Protein AF-A0A9E1PYM1-F1 (afdb_monomer)

Sequence (41 aa):
MSVKSLVEMHGGTVRIESELDQGTSVILHFPAERMVRNLAV

Mean predicted aligned error: 5.18 Å

Solvent-accessible surface area (backbone atoms only — not comparable to full-atom values): 2808 Å² total; per-residue (Å²): 140,51,72,63,60,53,38,45,75,68,66,24,50,76,47,77,49,72,46,89,99,73,51,74,50,78,48,78,48,69,55,70,92,76,57,79,81,79,78,84,126

Foldseek 3Di:
DDPQVVLVVQVKHWDKDQDPPPGIDIDIGHDPVPDDPPPPD

Secondary structure (DSSP, 8-state):
--HHHHHHHTT-EEEEEEETTTEEEEEEE--GGG-------

Radius of gyration: 13.8 Å; Cα contacts (8 Å, |Δi|>4): 39; chains: 1; bounding box: 28×19×39 Å

Nearest PDB structures (foldseek):
  7n0e-assembly1_B  TM=8.622E-01  e=3.225E-01  Pseudomonas aeruginosa
  6lgq-assembly1_C  TM=7.323E-01  e=1.413E+00  Escherichia coli
  4cdg-assembly1_A  TM=4.751E-01  e=9.256E+00  Homo sapiens

Structure (mmCIF, N/CA/C/O backbone):
data_AF-A0A9E1PYM1-F1
#
_entry.id   AF-A0A9E1PYM1-F1
#
loop_
_atom_site.group_PDB
_atom_site.id
_atom_site.type_symbol
_atom_site.label_atom_id
_atom_site.label_alt_id
_atom_site.label_comp_id
_atom_site.label_asym_id
_atom_site.label_entity_id
_atom_site.label_seq_id
_atom_site.pdbx_PDB_ins_code
_atom_site.Cartn_x
_atom_site.Cartn_y
_atom_site.Cartn_z
_atom_site.occupancy
_atom_site.B_iso_or_equiv
_atom_site.auth_seq_id
_atom_site.auth_comp_id
_atom_site.auth_asym_id
_atom_site.auth_atom_id
_atom_site.pdbx_PDB_model_num
ATOM 1 N N . MET A 1 1 ? 10.891 -9.813 6.540 1.00 68.38 1 MET A N 1
ATOM 2 C CA . MET A 1 1 ? 10.750 -8.886 5.393 1.00 68.38 1 MET A CA 1
ATOM 3 C C . MET A 1 1 ? 9.339 -8.310 5.426 1.00 68.38 1 MET A C 1
ATOM 5 O O . MET A 1 1 ? 8.421 -9.089 5.641 1.00 68.38 1 MET A O 1
ATOM 9 N N . SER A 1 2 ? 9.154 -6.990 5.308 1.00 93.81 2 SER A N 1
ATOM 10 C CA . SER A 1 2 ? 7.827 -6.347 5.379 1.00 93.81 2 SER A CA 1
ATOM 11 C C . SER A 1 2 ? 7.315 -5.959 3.991 1.00 93.81 2 SER A C 1
ATOM 13 O O . SER A 1 2 ? 8.112 -5.697 3.088 1.00 93.81 2 SER A O 1
ATOM 15 N N . VAL A 1 3 ? 5.993 -5.857 3.825 1.00 95.62 3 VAL A N 1
ATOM 16 C CA . VAL A 1 3 ? 5.381 -5.385 2.567 1.00 95.62 3 VAL A CA 1
ATOM 17 C C . VAL A 1 3 ? 5.900 -3.994 2.193 1.00 95.62 3 VAL A C 1
ATOM 19 O O . VAL A 1 3 ? 6.251 -3.771 1.041 1.00 95.62 3 VAL A O 1
ATOM 22 N N . LYS A 1 4 ? 6.052 -3.092 3.172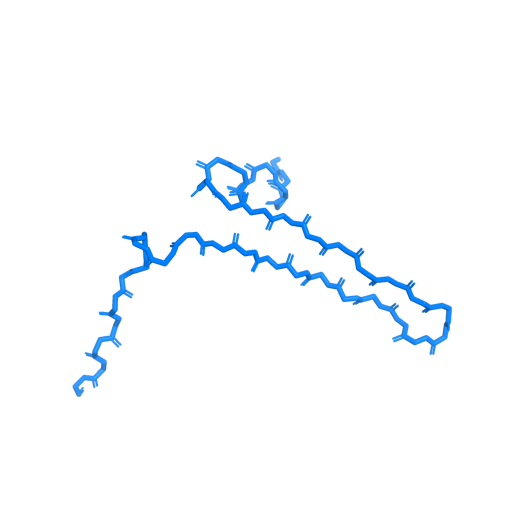 1.00 96.31 4 LYS A N 1
ATOM 23 C CA . LYS A 1 4 ? 6.637 -1.760 2.961 1.00 96.31 4 LYS A CA 1
ATOM 24 C C . LYS A 1 4 ? 8.041 -1.838 2.359 1.00 96.31 4 LYS A C 1
ATOM 26 O O . LYS A 1 4 ? 8.270 -1.257 1.306 1.00 96.31 4 LYS A O 1
ATOM 31 N N . SER A 1 5 ? 8.936 -2.624 2.967 1.00 97.31 5 SER A N 1
ATOM 32 C CA . SER A 1 5 ? 10.298 -2.795 2.441 1.00 97.31 5 SER A CA 1
ATOM 33 C C . SER A 1 5 ? 10.311 -3.394 1.034 1.00 97.31 5 SER A C 1
ATOM 35 O O . SER A 1 5 ? 11.128 -3.005 0.207 1.00 97.31 5 SER A O 1
ATOM 37 N N . LEU A 1 6 ? 9.382 -4.309 0.733 1.00 95.75 6 LEU A N 1
ATOM 38 C CA . LEU A 1 6 ? 9.250 -4.879 -0.602 1.00 95.75 6 LEU A CA 1
ATOM 39 C C . LEU A 1 6 ? 8.850 -3.795 -1.604 1.00 95.75 6 LEU A C 1
ATOM 41 O O . LEU A 1 6 ? 9.526 -3.630 -2.610 1.00 95.75 6 LEU A O 1
ATOM 45 N N . VAL A 1 7 ? 7.802 -3.029 -1.320 1.00 95.81 7 VAL A N 1
ATOM 46 C CA . VAL A 1 7 ? 7.297 -1.979 -2.215 1.00 95.81 7 VAL A CA 1
ATOM 47 C C . VAL A 1 7 ? 8.361 -0.905 -2.470 1.00 95.81 7 VAL A C 1
ATOM 49 O O . VAL A 1 7 ? 8.602 -0.548 -3.622 1.00 95.81 7 VAL A O 1
ATOM 52 N N . GLU A 1 8 ? 9.062 -0.461 -1.425 1.00 96.31 8 GLU A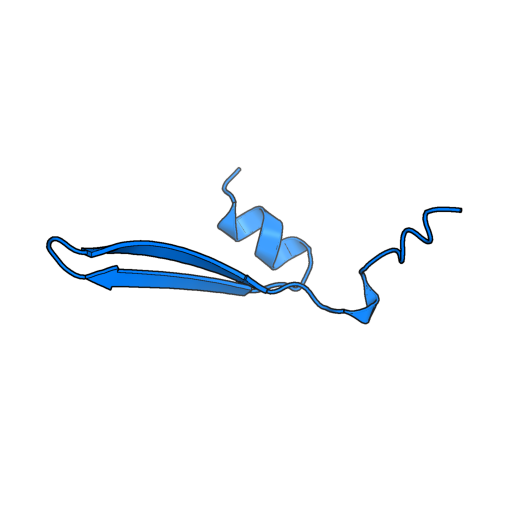 N 1
ATOM 53 C CA . GLU A 1 8 ? 10.128 0.547 -1.521 1.00 96.31 8 GLU A CA 1
ATOM 54 C C . GLU A 1 8 ? 11.309 0.063 -2.376 1.00 96.31 8 GLU A C 1
ATOM 56 O O . GLU A 1 8 ? 11.778 0.796 -3.245 1.00 96.31 8 GLU A O 1
ATOM 61 N N . MET A 1 9 ? 11.744 -1.194 -2.222 1.00 95.50 9 MET A N 1
ATOM 62 C CA . MET A 1 9 ? 12.790 -1.774 -3.080 1.00 95.50 9 MET A CA 1
ATOM 63 C C . MET A 1 9 ? 12.395 -1.822 -4.563 1.00 95.50 9 MET A C 1
ATOM 65 O O . MET A 1 9 ? 13.260 -1.786 -5.439 1.00 95.50 9 MET A O 1
ATOM 69 N N . HIS A 1 10 ? 11.098 -1.880 -4.867 1.00 93.31 10 HIS A N 1
ATOM 70 C CA . HIS A 1 10 ? 10.595 -1.855 -6.241 1.00 93.31 10 HIS A CA 1
ATOM 71 C C . HIS A 1 10 ? 10.377 -0.426 -6.770 1.00 93.31 10 HIS A C 1
ATOM 73 O O . HIS A 1 10 ? 9.908 -0.270 -7.899 1.00 93.31 10 HIS A O 1
ATOM 79 N N . GLY A 1 11 ? 10.763 0.605 -6.008 1.00 95.06 11 GLY A N 1
ATOM 80 C CA . GLY A 1 11 ? 10.576 2.016 -6.357 1.00 95.06 11 GLY A CA 1
ATOM 81 C C . GLY A 1 11 ? 9.148 2.518 -6.136 1.00 95.06 11 GLY A C 1
ATOM 82 O O . GLY A 1 11 ? 8.784 3.571 -6.651 1.00 95.06 11 GLY A O 1
ATOM 83 N N . GLY A 1 12 ? 8.326 1.749 -5.422 1.00 95.56 12 GLY A N 1
ATOM 84 C CA . GLY A 1 12 ? 6.957 2.112 -5.084 1.00 95.56 12 GLY A CA 1
ATOM 85 C C . GLY A 1 12 ? 6.834 2.855 -3.754 1.00 95.56 12 GLY A C 1
ATOM 86 O O . GLY A 1 12 ? 7.812 3.080 -3.042 1.00 95.56 12 GLY A O 1
ATOM 87 N N . THR A 1 13 ? 5.598 3.196 -3.392 1.00 97.56 13 THR A N 1
ATOM 88 C CA . THR A 1 13 ? 5.249 3.818 -2.107 1.00 97.56 13 THR A CA 1
ATOM 89 C C . THR A 1 13 ? 4.058 3.119 -1.450 1.00 97.56 13 THR A C 1
ATOM 91 O O . THR A 1 13 ? 3.243 2.475 -2.114 1.00 97.56 13 THR A O 1
ATOM 94 N N . VAL A 1 14 ? 3.965 3.236 -0.121 1.00 97.38 14 VAL A N 1
ATOM 95 C CA . VAL A 1 14 ? 2.864 2.688 0.685 1.00 97.38 14 VAL A CA 1
ATOM 96 C C . VAL A 1 14 ? 2.188 3.814 1.455 1.00 97.38 14 VAL A C 1
ATOM 98 O O . VAL A 1 14 ? 2.856 4.552 2.180 1.00 97.38 14 VAL A O 1
ATOM 101 N N . ARG A 1 15 ? 0.864 3.914 1.334 1.00 97.94 15 ARG A N 1
ATOM 102 C CA . ARG A 1 15 ? 0.010 4.830 2.098 1.00 97.94 15 ARG A CA 1
ATOM 103 C C . ARG A 1 15 ? -1.036 4.025 2.863 1.00 97.94 15 ARG A C 1
ATOM 105 O O . ARG A 1 15 ? -1.572 3.053 2.340 1.00 97.94 15 ARG A O 1
ATOM 112 N N . ILE A 1 16 ? -1.299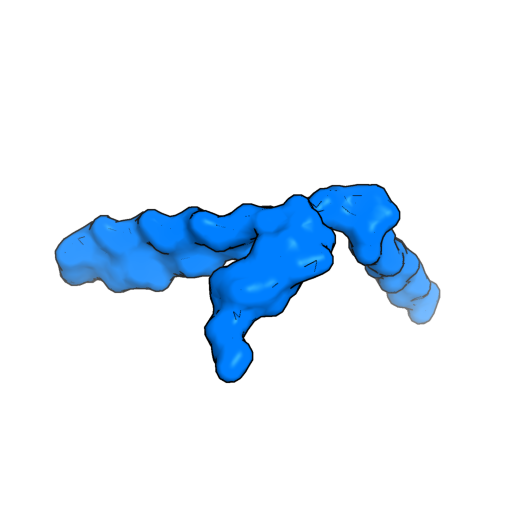 4.417 4.104 1.00 97.69 16 ILE A N 1
ATOM 113 C CA . ILE A 1 16 ? -2.300 3.781 4.962 1.00 97.69 16 ILE A CA 1
ATOM 114 C C . ILE A 1 16 ? -3.278 4.860 5.398 1.00 97.69 16 ILE A C 1
ATOM 116 O O . ILE A 1 16 ? -2.867 5.907 5.894 1.00 97.69 16 ILE A O 1
ATOM 120 N N . GLU A 1 17 ? -4.558 4.590 5.201 1.00 98.25 17 GLU A N 1
ATOM 121 C CA . GLU A 1 17 ? -5.665 5.428 5.640 1.00 98.25 17 GLU A CA 1
ATOM 122 C C . GLU A 1 17 ? -6.532 4.588 6.569 1.00 98.25 17 GLU A C 1
ATOM 124 O O . GLU A 1 17 ? -6.829 3.435 6.264 1.00 98.25 17 GLU A O 1
ATOM 129 N N . SER A 1 18 ? -6.907 5.123 7.724 1.00 97.44 18 SER A N 1
ATOM 130 C CA . SER A 1 18 ? -7.760 4.406 8.666 1.00 97.44 18 SER A CA 1
ATOM 131 C C . SER A 1 18 ? -8.686 5.382 9.358 1.00 97.44 18 SER A C 1
ATOM 133 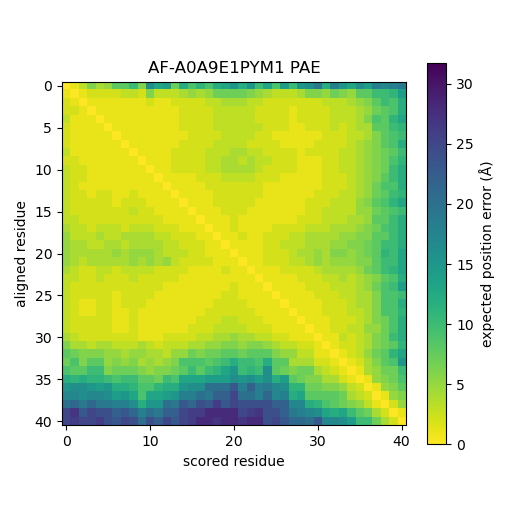O O . SER A 1 18 ? -8.262 6.470 9.748 1.00 97.44 18 SER A O 1
ATOM 135 N N . GLU A 1 19 ? -9.927 4.960 9.541 1.00 98.12 19 GLU A N 1
ATOM 136 C CA . GLU A 1 19 ? -10.940 5.710 10.266 1.00 98.12 19 GLU A CA 1
ATOM 137 C C . GLU A 1 19 ? -11.684 4.750 11.200 1.00 98.12 19 GLU A C 1
ATOM 139 O O . GLU A 1 19 ? -11.933 3.586 10.863 1.00 98.12 19 GLU A O 1
ATOM 144 N N . LEU A 1 20 ? -11.966 5.218 12.419 1.00 98.00 20 LEU A N 1
ATOM 145 C CA . LEU A 1 20 ? -12.647 4.419 13.435 1.00 98.00 20 LEU A CA 1
ATOM 146 C C . LEU A 1 20 ? -14.015 3.972 12.905 1.00 98.00 20 LEU A C 1
ATOM 148 O O . LEU A 1 20 ? -14.718 4.755 12.276 1.00 98.00 20 LEU A O 1
ATOM 152 N N . ASP A 1 21 ? -14.365 2.706 13.127 1.00 98.25 21 ASP A N 1
ATOM 153 C CA . ASP A 1 21 ? -15.595 2.074 12.628 1.00 98.25 21 ASP A CA 1
ATOM 154 C C . ASP A 1 21 ? -15.773 2.062 11.091 1.00 98.25 21 ASP A C 1
ATOM 156 O O . ASP A 1 21 ? -16.787 1.571 10.601 1.00 98.25 21 ASP A O 1
ATOM 160 N N . GLN A 1 22 ? -14.776 2.515 10.317 1.00 98.06 22 GLN A N 1
ATOM 161 C CA . GLN A 1 22 ? -14.746 2.443 8.844 1.00 98.06 22 GLN A CA 1
ATOM 162 C C . GLN A 1 22 ? -13.653 1.501 8.312 1.00 98.06 22 GLN A C 1
ATOM 164 O O . GLN A 1 22 ? -13.631 1.154 7.131 1.00 98.06 22 GLN A O 1
ATOM 169 N N . GLY A 1 23 ? -12.747 1.055 9.185 1.00 98.00 23 GLY A N 1
ATOM 170 C CA . GLY A 1 23 ? -11.680 0.117 8.852 1.00 98.00 23 GLY A CA 1
ATOM 171 C C . GLY A 1 23 ? -10.392 0.796 8.383 1.00 98.00 23 GLY A C 1
ATOM 172 O O . GLY A 1 23 ? -10.080 1.932 8.751 1.00 98.00 23 GLY A O 1
ATOM 173 N N . THR A 1 24 ? -9.600 0.055 7.607 1.00 98.19 24 THR A N 1
ATOM 174 C CA . THR A 1 24 ? -8.263 0.467 7.162 1.00 98.19 24 THR A CA 1
ATOM 175 C C . THR A 1 24 ? -8.075 0.155 5.682 1.00 98.19 24 THR A C 1
ATOM 177 O O . THR A 1 24 ? -8.252 -0.983 5.251 1.00 98.19 24 THR A O 1
ATOM 180 N N . SER A 1 25 ? -7.641 1.157 4.925 1.00 98.19 25 SER A N 1
ATOM 181 C CA . SER A 1 25 ? -7.223 1.042 3.532 1.00 98.19 25 SER A CA 1
ATOM 182 C C . SER A 1 25 ? -5.702 1.104 3.435 1.00 98.19 25 SER A C 1
ATOM 184 O O . SER A 1 25 ? -5.065 2.040 3.920 1.00 98.19 25 SER A O 1
ATOM 186 N N . VAL A 1 26 ? -5.109 0.108 2.776 1.00 97.81 26 VAL A N 1
ATOM 187 C CA . VAL A 1 26 ? -3.674 0.076 2.466 1.00 97.81 26 VAL A CA 1
ATOM 188 C C . VAL A 1 26 ? -3.506 0.217 0.961 1.00 97.81 26 VAL A C 1
ATOM 190 O O . VAL A 1 26 ? -3.951 -0.632 0.194 1.00 97.81 26 VAL A O 1
ATOM 193 N N . ILE A 1 27 ? -2.859 1.299 0.544 1.00 97.81 27 ILE A N 1
ATOM 194 C CA . ILE A 1 27 ? -2.707 1.691 -0.854 1.00 97.81 27 ILE A CA 1
ATOM 195 C C . ILE A 1 27 ? -1.237 1.526 -1.235 1.00 97.81 27 ILE A C 1
ATOM 197 O O . ILE A 1 27 ? -0.351 2.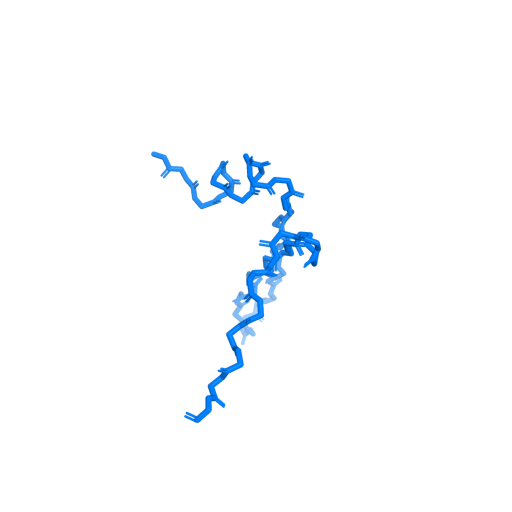131 -0.625 1.00 97.81 27 ILE A O 1
ATOM 201 N N . LEU A 1 28 ? -0.984 0.695 -2.245 1.00 96.88 28 LEU A N 1
ATOM 202 C CA . LEU A 1 28 ? 0.346 0.434 -2.791 1.00 96.88 28 LEU A CA 1
ATOM 203 C C . LEU A 1 28 ? 0.447 1.087 -4.169 1.00 96.88 28 LEU A C 1
ATOM 205 O O . LEU A 1 28 ? -0.363 0.796 -5.047 1.00 96.88 28 LEU A O 1
ATOM 209 N N . HIS A 1 29 ? 1.440 1.945 -4.369 1.00 95.75 29 HIS A N 1
ATOM 210 C CA . HIS A 1 29 ? 1.706 2.570 -5.660 1.00 95.75 29 HIS A CA 1
ATOM 211 C C . HIS A 1 29 ? 3.013 2.029 -6.234 1.00 95.75 29 HIS A C 1
ATOM 213 O O . HIS A 1 29 ? 4.047 2.089 -5.571 1.00 95.75 29 HIS A O 1
ATOM 219 N N . PHE A 1 30 ? 2.976 1.534 -7.471 1.00 95.06 30 PHE A N 1
ATOM 220 C CA . PHE A 1 30 ? 4.151 1.052 -8.197 1.00 95.06 30 PHE A CA 1
ATOM 221 C C . PHE A 1 30 ? 4.375 1.881 -9.471 1.00 95.06 30 PHE A C 1
ATOM 223 O O . PHE A 1 30 ? 3.391 2.259 -10.111 1.00 95.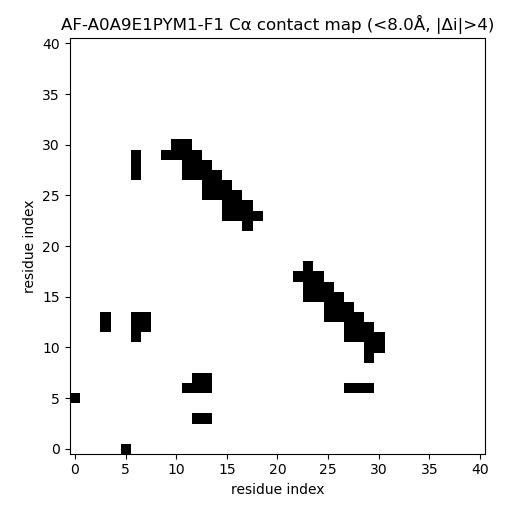06 30 PHE A O 1
ATOM 230 N N . PRO A 1 31 ? 5.635 2.153 -9.868 1.00 94.25 31 PRO A N 1
ATOM 231 C CA . PRO A 1 31 ? 5.932 2.854 -11.116 1.00 94.25 31 PRO A CA 1
ATOM 232 C C . PRO A 1 31 ? 5.398 2.095 -12.337 1.00 94.25 31 PRO A C 1
ATOM 234 O O . PRO A 1 31 ? 5.647 0.896 -12.497 1.00 94.25 31 PRO A O 1
ATOM 237 N N . ALA A 1 32 ? 4.669 2.792 -13.210 1.00 90.25 32 ALA A N 1
ATOM 238 C CA . ALA A 1 32 ? 3.977 2.184 -14.344 1.00 90.25 32 ALA A CA 1
ATOM 239 C C . ALA A 1 32 ? 4.946 1.583 -15.377 1.00 90.25 32 ALA A C 1
ATOM 241 O O . ALA A 1 32 ? 4.645 0.564 -15.992 1.00 90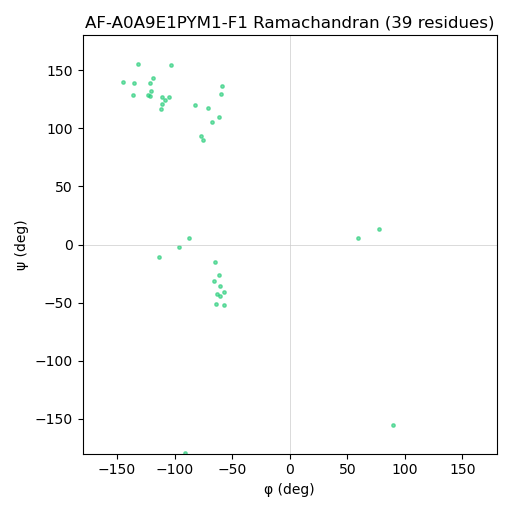.25 32 ALA A O 1
ATOM 242 N N . GLU A 1 33 ? 6.131 2.168 -15.536 1.00 88.12 33 GLU A N 1
ATOM 243 C CA . GLU A 1 33 ? 7.195 1.704 -16.427 1.00 88.12 33 GLU A CA 1
ATOM 244 C C . GLU A 1 33 ? 7.777 0.336 -16.035 1.00 88.12 33 GLU A C 1
ATOM 246 O O . GLU A 1 33 ? 8.446 -0.303 -16.845 1.00 88.12 33 GLU A O 1
ATOM 251 N N . ARG A 1 34 ? 7.513 -0.136 -14.808 1.00 81.88 34 ARG A N 1
ATOM 252 C CA . ARG A 1 34 ? 7.918 -1.466 -14.322 1.00 81.88 34 ARG A CA 1
ATOM 253 C C . ARG A 1 34 ? 6.819 -2.518 -14.447 1.00 81.88 34 ARG A C 1
ATOM 255 O O . ARG A 1 34 ? 7.041 -3.680 -14.110 1.00 81.88 34 ARG A O 1
ATOM 262 N N . MET A 1 35 ? 5.641 -2.130 -14.923 1.00 81.81 35 MET A N 1
ATOM 263 C CA . MET A 1 35 ? 4.517 -3.038 -15.101 1.00 81.81 35 MET A CA 1
ATOM 264 C C . MET A 1 35 ? 4.672 -3.791 -16.422 1.00 81.81 35 MET A C 1
ATOM 266 O O . MET A 1 35 ? 4.660 -3.196 -17.501 1.00 81.81 35 MET A O 1
ATOM 270 N N . VAL A 1 36 ? 4.755 -5.119 -16.358 1.00 81.62 36 VAL A N 1
ATOM 271 C CA . VAL A 1 36 ? 4.604 -5.947 -17.558 1.00 81.62 36 VAL A CA 1
ATOM 272 C C . VAL A 1 36 ? 3.138 -5.885 -17.975 1.00 81.62 36 VAL A C 1
ATOM 274 O O . VAL A 1 36 ? 2.252 -6.303 -17.229 1.00 81.62 36 VAL A O 1
ATOM 277 N N . ARG A 1 37 ? 2.862 -5.358 -19.172 1.00 77.94 37 ARG A N 1
ATOM 278 C CA . ARG A 1 37 ? 1.523 -5.454 -19.762 1.00 77.94 37 ARG A CA 1
ATOM 279 C C . ARG A 1 37 ? 1.256 -6.912 -20.103 1.00 77.94 37 ARG A C 1
ATOM 281 O O . ARG A 1 37 ? 1.781 -7.420 -21.089 1.00 77.94 37 ARG A O 1
ATOM 288 N N . ASN A 1 38 ? 0.424 -7.569 -19.304 1.00 73.06 38 ASN A N 1
ATOM 289 C CA . ASN A 1 38 ? -0.151 -8.840 -19.706 1.00 73.06 38 ASN A CA 1
ATOM 290 C C . ASN A 1 38 ? -1.282 -8.555 -20.703 1.00 73.06 38 ASN A C 1
ATOM 292 O O . ASN A 1 38 ? -2.404 -8.240 -20.309 1.00 73.06 38 ASN A O 1
ATOM 296 N N . LEU A 1 39 ? -0.962 -8.588 -21.996 1.00 70.81 39 LEU A N 1
ATOM 297 C CA . LEU A 1 39 ? -1.970 -8.666 -23.046 1.00 70.81 39 LEU A CA 1
ATOM 298 C C . LEU A 1 39 ? -2.472 -10.109 -23.038 1.00 70.81 39 LEU A C 1
ATOM 300 O O . LEU A 1 39 ? -1.880 -10.972 -23.680 1.00 70.81 39 LEU A O 1
ATOM 304 N N . ALA A 1 40 ? -3.505 -10.385 -22.245 1.00 64.44 40 ALA A N 1
ATOM 305 C CA . ALA A 1 40 ? -4.240 -11.630 -22.394 1.00 64.44 40 ALA A C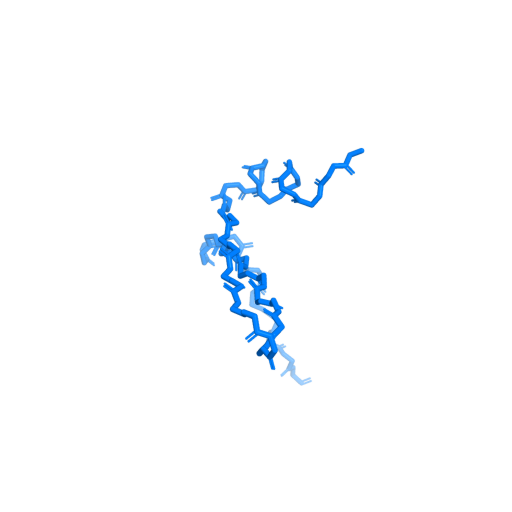A 1
ATOM 306 C C . ALA A 1 40 ? -4.838 -11.638 -23.812 1.00 64.44 40 ALA A C 1
ATOM 308 O O . ALA A 1 40 ? -5.689 -10.801 -24.123 1.00 64.44 40 ALA A O 1
ATOM 309 N N . VAL A 1 41 ? -4.297 -12.510 -24.667 1.00 53.19 41 VAL A N 1
ATOM 310 C CA . VAL A 1 41 ? -4.857 -12.892 -25.972 1.00 53.19 41 VAL A CA 1
ATOM 311 C C . VAL A 1 41 ? -5.880 -13.993 -25.743 1.00 53.19 41 VAL A C 1
ATO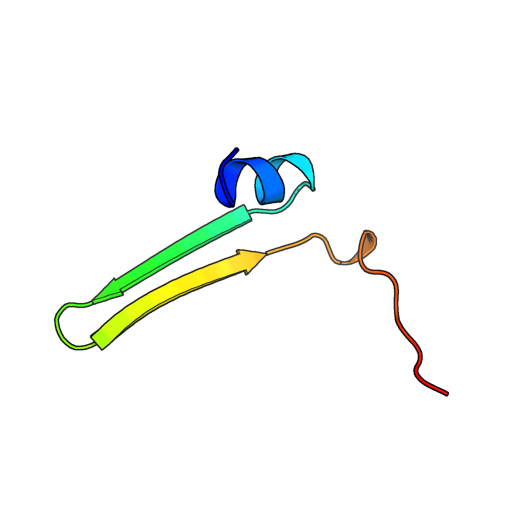M 313 O O . VAL A 1 41 ? -5.567 -14.902 -24.940 1.00 53.19 41 VAL A O 1
#

pLDDT: mean 91.04, std 10.87, range [53.19, 98.25]